Protein AF-A0A7K0UNW8-F1 (afdb_monomer_lite)

Radius of gyration: 12.66 Å; chains: 1; bounding box: 26×28×34 Å

pLDDT: mean 78.62, std 17.62, range [27.52, 94.81]

Foldseek 3Di:
DDKDKDDWAFQVVCVVQADVVVLCCQLVDPVDDPQSNDSRQWIWIFIDPDPPDQAGQKIWTQGPVRDIDIDGPPDDDDDGGGDDDD

Sequence (86 aa):
MHVIACPRYPVKKLIGLLPVKYIEALEQNQQISSCCRHPENHDIEAWKSNEDEKVPDIYKFHCQCGKVHTRFCVGGGDVRPFWEIA

Secondary structure (DSSP, 8-state):
---EEPPPEEGGGTTTTS-HHHHHHHHT-TTS-GGGG-GGGEEEEEEES-TT-SS-SEEEEEETTS-EEEEE--S--S--------

Structure (mmCIF, N/CA/C/O backbone):
data_AF-A0A7K0UNW8-F1
#
_entry.id   AF-A0A7K0UNW8-F1
#
loop_
_atom_site.group_PDB
_atom_site.id
_atom_site.type_symbol
_atom_site.label_atom_id
_atom_site.label_alt_id
_atom_site.label_comp_id
_atom_site.label_asym_id
_atom_site.label_entity_id
_atom_site.label_seq_id
_atom_site.pdbx_PDB_ins_code
_atom_site.Cartn_x
_atom_site.Cartn_y
_atom_site.Cartn_z
_atom_site.occupancy
_atom_site.B_iso_or_equiv
_atom_site.auth_seq_id
_atom_site.auth_comp_id
_atom_site.auth_asym_id
_atom_site.auth_atom_id
_atom_site.pdbx_PDB_model_num
ATOM 1 N N . MET A 1 1 ? -7.145 -0.790 -22.995 1.00 48.69 1 MET A N 1
ATOM 2 C CA . MET A 1 1 ? -6.241 -0.470 -21.873 1.00 48.69 1 MET A CA 1
ATOM 3 C C . MET A 1 1 ? -6.069 -1.752 -21.078 1.00 48.69 1 MET A C 1
ATOM 5 O O . MET A 1 1 ? -7.034 -2.193 -20.467 1.00 48.69 1 MET A O 1
ATOM 9 N N . HIS A 1 2 ? -4.924 -2.422 -21.207 1.00 59.09 2 HIS A N 1
ATOM 10 C CA . HIS A 1 2 ? -4.654 -3.659 -20.473 1.00 59.09 2 HIS A CA 1
ATOM 11 C C . HIS A 1 2 ? -4.068 -3.265 -19.121 1.00 59.09 2 HIS A C 1
ATOM 13 O O . HIS A 1 2 ? -2.932 -2.820 -19.052 1.00 59.09 2 HIS A O 1
ATOM 19 N N . VAL A 1 3 ? -4.876 -3.339 -18.065 1.00 63.56 3 VAL A N 1
ATOM 20 C CA . VAL A 1 3 ? -4.379 -3.137 -16.704 1.00 63.56 3 VAL A CA 1
ATOM 21 C C . VAL A 1 3 ? -3.903 -4.482 -16.188 1.00 63.56 3 VAL A C 1
ATOM 23 O O . VAL A 1 3 ? -4.675 -5.439 -16.141 1.00 63.56 3 VAL A O 1
ATOM 26 N N . ILE A 1 4 ? -2.632 -4.549 -15.820 1.00 77.69 4 ILE A N 1
ATOM 27 C CA . ILE A 1 4 ? -1.992 -5.770 -15.350 1.00 77.69 4 ILE A CA 1
ATOM 28 C C . ILE A 1 4 ? -1.974 -5.712 -13.834 1.00 77.69 4 ILE A C 1
ATOM 30 O O . ILE A 1 4 ? -1.311 -4.862 -13.239 1.00 77.69 4 ILE A O 1
ATOM 34 N N . ALA A 1 5 ? -2.754 -6.596 -13.223 1.00 79.44 5 ALA A N 1
ATOM 35 C CA . ALA A 1 5 ? -2.847 -6.727 -11.782 1.00 79.44 5 ALA A CA 1
ATOM 36 C C . ALA A 1 5 ? -1.790 -7.713 -11.276 1.00 79.44 5 ALA A C 1
ATOM 38 O O . ALA A 1 5 ? -1.785 -8.885 -11.654 1.00 79.44 5 ALA A O 1
ATOM 39 N N . CYS A 1 6 ? -0.907 -7.245 -10.400 1.00 80.69 6 CYS A N 1
ATOM 40 C CA . CYS A 1 6 ? -0.008 -8.109 -9.652 1.00 80.69 6 CYS A CA 1
ATOM 41 C C . CYS A 1 6 ? -0.789 -8.882 -8.571 1.00 80.69 6 CYS A C 1
ATOM 43 O O . CYS A 1 6 ? -1.734 -8.333 -7.997 1.00 80.69 6 CYS A O 1
ATOM 45 N N . PRO A 1 7 ? -0.374 -10.118 -8.233 1.00 85.38 7 PRO A N 1
ATOM 46 C CA . PRO A 1 7 ? -0.891 -10.856 -7.088 1.00 85.38 7 PRO A CA 1
ATOM 47 C C . PRO A 1 7 ? -0.936 -10.022 -5.806 1.00 85.38 7 PRO A C 1
ATOM 49 O O . PRO A 1 7 ? -0.061 -9.192 -5.545 1.00 85.38 7 PRO A O 1
ATOM 52 N N . ARG A 1 8 ? -1.956 -10.279 -4.983 1.00 90.94 8 ARG A N 1
ATOM 53 C CA . ARG A 1 8 ? -2.096 -9.624 -3.682 1.00 90.94 8 ARG A CA 1
ATOM 54 C C . ARG A 1 8 ? -0.975 -10.041 -2.741 1.00 90.94 8 ARG A C 1
ATOM 56 O O . ARG A 1 8 ? -0.607 -11.214 -2.697 1.00 90.94 8 ARG A O 1
ATOM 63 N N . TYR A 1 9 ? -0.490 -9.094 -1.946 1.00 91.50 9 TYR A N 1
ATOM 64 C CA . TYR A 1 9 ? 0.545 -9.354 -0.953 1.00 91.50 9 TYR A CA 1
ATOM 65 C C . TYR A 1 9 ? 0.252 -8.652 0.382 1.00 91.50 9 TYR A C 1
ATOM 67 O O . TYR A 1 9 ? -0.226 -7.519 0.369 1.00 91.50 9 TYR A O 1
ATOM 75 N N . PRO A 1 10 ? 0.546 -9.259 1.546 1.00 92.38 10 PRO A 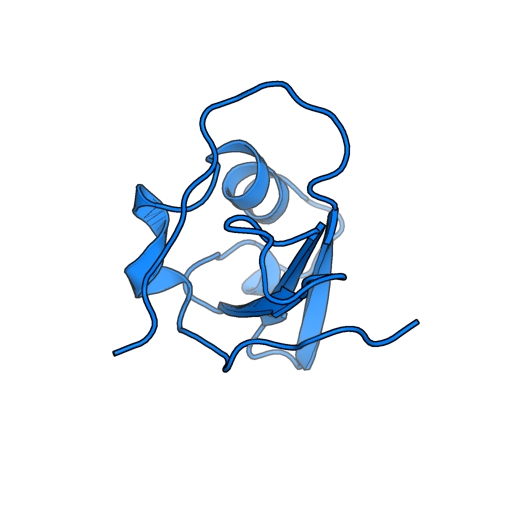N 1
ATOM 76 C CA . PRO A 1 10 ? 0.243 -8.635 2.833 1.00 92.38 10 PRO A CA 1
ATOM 77 C C . PRO A 1 10 ? 1.035 -7.345 3.062 1.00 92.38 10 PRO A C 1
ATOM 79 O O . PRO A 1 10 ? 2.270 -7.363 3.059 1.00 92.38 10 PRO A O 1
ATOM 82 N N . VAL A 1 11 ? 0.343 -6.242 3.369 1.00 91.38 11 VAL A N 1
ATOM 83 C CA . VAL A 1 11 ? 0.971 -4.928 3.608 1.00 91.38 11 VAL A CA 1
ATOM 84 C C . VAL A 1 11 ? 1.941 -4.974 4.774 1.00 91.38 11 VAL A C 1
ATOM 86 O O 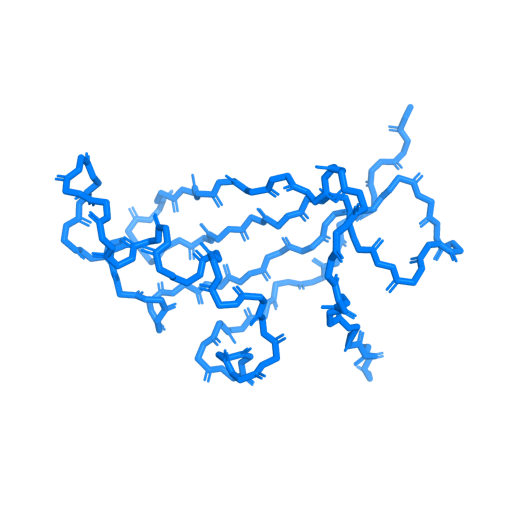. VAL A 1 11 ? 3.007 -4.376 4.687 1.00 91.38 11 VAL A O 1
ATOM 89 N N . LYS A 1 12 ? 1.653 -5.760 5.820 1.00 92.94 12 LYS A N 1
ATOM 90 C CA . LYS A 1 12 ? 2.551 -5.945 6.974 1.00 92.94 12 LYS A CA 1
ATOM 91 C C . LYS A 1 12 ? 3.979 -6.367 6.597 1.00 92.94 12 LYS A C 1
ATOM 93 O O . LYS A 1 12 ? 4.910 -6.090 7.341 1.00 92.94 12 LYS A O 1
ATOM 98 N N . LYS A 1 13 ? 4.158 -7.042 5.454 1.00 90.38 13 LYS A N 1
ATOM 99 C CA . LYS A 1 13 ? 5.473 -7.464 4.945 1.00 90.38 13 LYS A CA 1
ATOM 100 C C . LYS A 1 13 ? 6.165 -6.388 4.099 1.00 90.38 13 LYS A C 1
ATOM 102 O O . LYS A 1 13 ? 7.326 -6.555 3.752 1.00 90.38 13 LYS A O 1
ATOM 107 N N . LEU A 1 14 ? 5.453 -5.316 3.755 1.00 87.81 14 LEU A N 1
ATOM 108 C CA . LEU A 1 14 ? 5.879 -4.255 2.845 1.00 87.81 14 LEU A CA 1
ATOM 109 C C . LEU A 1 14 ? 5.900 -2.865 3.499 1.00 87.81 14 LEU A C 1
ATOM 111 O O . LEU A 1 14 ? 6.214 -1.905 2.808 1.00 87.81 14 LEU A O 1
ATOM 115 N N . ILE A 1 15 ? 5.591 -2.722 4.796 1.00 83.62 15 ILE A N 1
ATOM 116 C CA . ILE A 1 15 ? 5.478 -1.409 5.471 1.00 83.62 15 ILE A CA 1
ATOM 117 C C . ILE A 1 15 ? 6.722 -0.532 5.251 1.00 83.62 15 ILE A C 1
ATOM 119 O O . ILE A 1 15 ? 6.582 0.648 4.959 1.00 83.62 15 ILE A O 1
ATOM 123 N N . GLY A 1 16 ? 7.929 -1.103 5.331 1.00 82.06 16 GLY A N 1
ATOM 124 C CA . GLY A 1 16 ? 9.180 -0.364 5.104 1.00 82.06 16 GLY A CA 1
ATOM 125 C C . GLY A 1 16 ? 9.539 -0.134 3.633 1.00 82.06 16 GLY A C 1
ATOM 126 O O . GLY A 1 16 ? 10.481 0.595 3.344 1.00 82.06 16 GLY A O 1
ATOM 127 N N . LEU A 1 17 ? 8.819 -0.772 2.710 1.00 84.75 17 LEU A N 1
ATOM 128 C CA . LEU A 1 17 ? 9.007 -0.596 1.275 1.00 84.75 17 LEU A CA 1
ATOM 129 C C . LEU A 1 17 ? 8.000 0.409 0.729 1.00 84.75 17 LEU A C 1
ATOM 131 O O . LEU A 1 17 ? 8.369 1.231 -0.090 1.00 84.75 17 LEU A O 1
ATOM 135 N N . LEU A 1 18 ? 6.745 0.391 1.174 1.00 84.19 18 LEU A N 1
ATOM 136 C CA . LEU A 1 18 ? 5.711 1.271 0.635 1.00 84.19 18 LEU A CA 1
ATOM 137 C C . LEU A 1 18 ? 6.001 2.753 0.918 1.00 84.19 18 LEU A C 1
ATOM 139 O O . LEU A 1 18 ? 6.560 3.088 1.962 1.00 84.19 18 LEU A O 1
ATOM 143 N N . PRO A 1 19 ? 5.580 3.676 0.030 1.00 84.31 19 PRO A N 1
ATOM 144 C CA . PRO A 1 19 ? 5.744 5.098 0.286 1.00 84.31 19 PRO A CA 1
ATOM 145 C C . PRO A 1 19 ? 5.001 5.491 1.565 1.00 84.31 19 PRO A C 1
ATOM 147 O O . PRO A 1 19 ? 3.793 5.266 1.672 1.00 84.31 19 PRO A O 1
ATOM 150 N N . VAL A 1 20 ? 5.714 6.130 2.495 1.00 88.44 20 VAL A N 1
ATOM 151 C CA . VAL A 1 20 ? 5.209 6.519 3.825 1.00 88.44 20 VAL A CA 1
ATOM 152 C C . VAL A 1 20 ? 3.876 7.267 3.725 1.00 88.44 20 VAL A C 1
ATOM 154 O O . VAL A 1 20 ? 2.916 6.909 4.402 1.00 88.44 20 VAL A O 1
ATOM 157 N N . LYS A 1 21 ? 3.752 8.194 2.765 1.00 86.00 21 LYS A N 1
ATOM 158 C CA . LYS A 1 21 ? 2.519 8.959 2.509 1.00 86.00 21 LYS A CA 1
ATOM 159 C C . LYS A 1 21 ? 1.267 8.101 2.278 1.00 86.00 21 LYS A C 1
ATOM 161 O O . LYS A 1 21 ? 0.154 8.559 2.512 1.00 86.00 21 LYS A O 1
ATOM 166 N N . TYR A 1 22 ? 1.403 6.875 1.765 1.00 87.44 22 TYR A N 1
ATOM 167 C CA . TYR A 1 22 ? 0.259 5.985 1.543 1.00 87.44 22 TYR A CA 1
ATOM 168 C C . TYR A 1 22 ? -0.173 5.273 2.820 1.00 87.44 22 TYR A C 1
ATOM 170 O O . TYR A 1 22 ? -1.372 5.066 3.003 1.00 87.44 22 TYR A O 1
ATOM 178 N N . ILE A 1 23 ? 0.787 4.962 3.690 1.00 89.94 23 ILE A N 1
ATOM 179 C CA . ILE A 1 23 ? 0.554 4.401 5.019 1.00 89.94 23 ILE A CA 1
ATOM 180 C C . ILE A 1 23 ? -0.103 5.458 5.912 1.00 89.94 23 ILE A C 1
ATOM 182 O O . ILE A 1 23 ? -1.200 5.232 6.421 1.00 89.94 23 ILE A O 1
ATOM 186 N N . GLU A 1 24 ? 0.469 6.662 5.969 1.00 89.00 24 GLU A N 1
ATOM 187 C CA . GLU A 1 24 ? -0.091 7.793 6.720 1.00 89.00 24 GLU A CA 1
ATOM 188 C C . GLU A 1 24 ? -1.513 8.140 6.259 1.00 89.00 24 GLU A C 1
ATOM 190 O O . GLU A 1 24 ? -2.393 8.419 7.071 1.00 89.00 24 GLU A O 1
ATOM 195 N N . ALA A 1 25 ? -1.787 8.058 4.952 1.00 86.12 25 ALA A N 1
ATOM 196 C CA . ALA A 1 25 ? -3.119 8.310 4.410 1.00 86.12 25 ALA A CA 1
ATOM 197 C C . ALA A 1 25 ? -4.168 7.246 4.794 1.00 86.12 25 ALA A C 1
ATOM 199 O O . ALA A 1 25 ? -5.358 7.472 4.550 1.00 86.12 25 ALA A O 1
ATOM 200 N N . LEU A 1 26 ? -3.763 6.081 5.309 1.00 87.81 26 LEU A N 1
ATOM 201 C CA . LEU A 1 26 ? -4.662 5.117 5.949 1.00 87.81 26 LEU A CA 1
ATOM 202 C C . LEU A 1 26 ? -4.802 5.454 7.436 1.00 87.81 26 LEU A C 1
ATOM 204 O O . LEU A 1 26 ? -5.919 5.647 7.911 1.00 87.81 26 LEU A O 1
ATOM 208 N N . GLU A 1 27 ? -3.682 5.599 8.142 1.00 91.88 27 GLU A N 1
ATOM 209 C CA . GLU A 1 27 ? -3.637 5.803 9.597 1.00 91.88 27 GLU A CA 1
ATOM 210 C C . GLU A 1 27 ? -4.335 7.092 10.050 1.00 91.88 27 GLU A C 1
ATOM 212 O O . GLU A 1 27 ? -5.104 7.097 11.013 1.00 91.88 27 GLU A O 1
ATOM 217 N N . GLN A 1 28 ? -4.114 8.193 9.331 1.00 88.56 28 GLN A N 1
ATOM 218 C CA . GLN A 1 28 ? -4.595 9.521 9.719 1.00 88.56 28 GLN A CA 1
ATOM 219 C C . GLN A 1 28 ? -6.015 9.819 9.217 1.00 88.56 28 GLN A C 1
ATOM 221 O O . GLN A 1 28 ? -6.625 10.817 9.608 1.00 88.56 28 GLN A O 1
ATOM 226 N N . ASN A 1 29 ? -6.582 8.963 8.364 1.00 85.81 29 ASN A N 1
ATOM 227 C CA . ASN A 1 29 ? -7.888 9.213 7.774 1.00 85.81 29 ASN A CA 1
ATOM 228 C C . ASN A 1 29 ? -9.023 8.876 8.756 1.00 85.81 29 ASN A C 1
ATOM 230 O O . ASN A 1 29 ? -9.451 7.733 8.897 1.00 85.81 29 ASN A O 1
ATOM 234 N N . GLN A 1 30 ? -9.573 9.896 9.414 1.00 85.25 30 GLN A N 1
ATOM 235 C CA . GLN A 1 30 ? -10.683 9.717 10.359 1.00 85.25 30 GLN A CA 1
ATOM 236 C C . GLN A 1 30 ? -12.026 9.381 9.685 1.00 85.25 30 GLN A C 1
ATOM 238 O O . GLN A 1 30 ? -12.955 8.954 10.368 1.00 85.25 30 GLN A O 1
ATOM 243 N N . GLN A 1 31 ? -12.142 9.540 8.361 1.00 83.94 31 GLN A N 1
ATOM 244 C CA . GLN A 1 31 ? -13.376 9.270 7.613 1.00 83.94 31 GLN A CA 1
ATOM 245 C C . GLN A 1 31 ? -13.550 7.785 7.258 1.00 83.94 31 GLN A C 1
ATOM 247 O O . GLN A 1 31 ? -14.633 7.374 6.839 1.00 83.94 31 GLN A O 1
ATOM 252 N N . ILE A 1 32 ? -12.507 6.964 7.422 1.00 85.00 32 ILE A N 1
ATOM 253 C CA . ILE A 1 32 ? -12.587 5.515 7.206 1.00 85.00 32 ILE A CA 1
ATOM 254 C C . ILE A 1 32 ? -12.793 4.764 8.525 1.00 85.00 32 ILE A C 1
ATOM 256 O O . ILE A 1 32 ? -12.509 5.249 9.629 1.00 85.00 32 ILE A O 1
ATOM 260 N N . SER A 1 33 ? -13.313 3.543 8.400 1.00 85.69 33 SER A N 1
ATOM 261 C CA . SER A 1 33 ? -13.522 2.642 9.533 1.00 85.69 33 SER A CA 1
ATOM 262 C C . SER A 1 33 ? -12.220 2.412 10.294 1.00 85.69 33 SER A C 1
ATOM 264 O O . SER A 1 33 ? -11.161 2.352 9.680 1.00 85.69 33 SER A O 1
ATOM 266 N N . SER A 1 34 ? -12.313 2.240 11.615 1.00 90.56 34 SER A N 1
ATOM 267 C CA . SER A 1 34 ? -11.139 2.050 12.480 1.00 90.56 34 SER A CA 1
ATOM 268 C C . SER A 1 34 ? -10.208 0.945 11.963 1.00 90.56 34 SER A C 1
ATOM 270 O O . SER A 1 34 ? -9.023 1.179 11.770 1.00 90.56 34 SER A O 1
ATOM 272 N N . CYS A 1 35 ? -10.757 -0.215 11.583 1.00 92.06 35 CYS A N 1
ATOM 273 C CA . CYS A 1 35 ? -9.984 -1.331 11.025 1.00 92.06 35 CYS A CA 1
ATOM 274 C C . CYS A 1 35 ? -9.192 -0.989 9.747 1.00 92.06 35 CYS A C 1
ATOM 276 O O . CYS A 1 35 ? -8.134 -1.568 9.521 1.00 92.06 35 CYS A O 1
ATOM 278 N N . CYS A 1 36 ?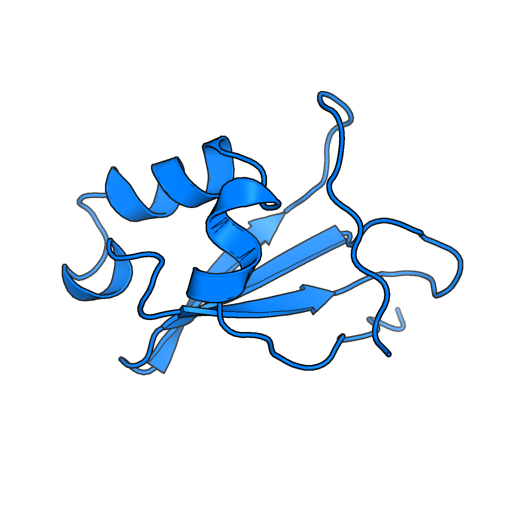 -9.673 -0.042 8.937 1.00 88.50 36 CYS A N 1
ATOM 279 C CA . CYS A 1 36 ? -9.019 0.413 7.710 1.00 88.50 36 CYS A CA 1
ATOM 280 C C . CYS A 1 36 ? -7.859 1.383 7.969 1.00 88.50 36 CYS A C 1
ATOM 282 O O . CYS A 1 36 ? -7.083 1.667 7.062 1.00 88.50 36 CYS A O 1
ATOM 284 N N . ARG A 1 37 ? -7.739 1.901 9.194 1.00 91.62 37 ARG A N 1
ATOM 285 C CA . ARG A 1 37 ? -6.629 2.774 9.597 1.00 91.62 37 ARG A CA 1
ATOM 286 C C . ARG A 1 37 ? -5.394 1.995 10.023 1.00 91.62 37 ARG A C 1
ATOM 288 O O . ARG A 1 37 ? -4.385 2.605 10.319 1.00 91.62 37 ARG A O 1
ATOM 295 N N . HIS A 1 38 ? -5.491 0.670 10.059 1.00 93.50 38 HIS A N 1
ATOM 296 C CA . HIS A 1 38 ? -4.429 -0.251 10.441 1.00 93.50 38 HIS A CA 1
ATOM 297 C C . HIS A 1 38 ? -3.836 -0.885 9.175 1.00 93.50 38 HIS A C 1
ATOM 299 O O . HIS A 1 38 ? -4.446 -1.811 8.622 1.00 93.50 38 HIS A O 1
ATOM 305 N N . PRO A 1 39 ? -2.701 -0.388 8.652 1.00 91.19 39 PRO A N 1
ATOM 306 C CA . PRO A 1 39 ? -2.093 -0.879 7.415 1.00 91.19 39 PRO A CA 1
ATOM 307 C C . PRO A 1 39 ? -1.851 -2.394 7.426 1.00 91.19 39 PRO A C 1
ATOM 309 O O . PRO A 1 39 ? -2.055 -3.059 6.417 1.00 91.19 39 PRO A O 1
ATOM 312 N N . GLU A 1 40 ? -1.511 -2.966 8.579 1.00 93.06 40 GLU A N 1
ATOM 313 C CA . GLU A 1 40 ? -1.291 -4.395 8.805 1.00 93.06 40 GLU A CA 1
ATOM 314 C C . GLU A 1 40 ? -2.512 -5.281 8.507 1.00 93.06 40 GLU A C 1
ATOM 316 O O . GLU A 1 40 ? -2.348 -6.469 8.221 1.00 93.06 40 GLU A O 1
ATOM 321 N N . ASN A 1 41 ? -3.716 -4.701 8.512 1.00 94.06 41 ASN A N 1
ATOM 322 C CA . ASN A 1 41 ? -4.972 -5.385 8.195 1.00 94.06 41 ASN A CA 1
ATOM 323 C C . ASN A 1 41 ? -5.304 -5.383 6.695 1.00 94.06 41 ASN A C 1
ATOM 325 O O . ASN A 1 41 ? -6.434 -5.715 6.320 1.00 94.06 41 ASN A O 1
ATOM 329 N N . HIS A 1 42 ? -4.359 -4.978 5.844 1.00 93.44 42 HIS A N 1
ATOM 330 C CA . HIS A 1 42 ? -4.559 -4.879 4.404 1.00 93.44 42 HIS A CA 1
ATOM 331 C C . HIS A 1 42 ? -3.661 -5.838 3.623 1.00 93.44 42 HIS A C 1
ATOM 333 O O . HIS A 1 42 ? -2.492 -6.049 3.956 1.00 93.44 42 HIS A O 1
ATOM 339 N N . ASP A 1 43 ? -4.197 -6.335 2.515 1.00 94.81 43 ASP A N 1
ATOM 340 C CA . ASP A 1 43 ? -3.411 -6.849 1.399 1.00 94.81 43 ASP A CA 1
ATOM 341 C C . ASP A 1 43 ? -3.302 -5.765 0.326 1.00 94.81 43 ASP A C 1
ATOM 343 O O . ASP A 1 43 ? -4.257 -5.032 0.080 1.00 94.81 43 ASP A O 1
ATOM 347 N N . ILE A 1 44 ? -2.155 -5.648 -0.333 1.00 90.75 44 ILE A N 1
ATOM 348 C CA . ILE A 1 44 ? -1.950 -4.699 -1.424 1.00 90.75 44 ILE A CA 1
ATOM 349 C C . ILE A 1 44 ? -1.958 -5.413 -2.767 1.00 90.75 44 ILE A C 1
ATOM 351 O O . ILE A 1 44 ? -1.398 -6.494 -2.919 1.00 90.75 44 ILE A O 1
ATOM 355 N N . GLU A 1 45 ? -2.584 -4.782 -3.747 1.00 91.44 45 GLU A N 1
ATOM 356 C CA . GLU A 1 45 ? -2.582 -5.179 -5.147 1.00 91.44 45 GLU A CA 1
ATOM 357 C C . GLU A 1 45 ? -2.041 -4.011 -5.971 1.00 91.44 45 GLU A C 1
ATOM 359 O O . GLU A 1 45 ? -2.502 -2.875 -5.828 1.00 91.44 45 GLU A O 1
ATOM 364 N N . ALA A 1 46 ? -1.043 -4.281 -6.803 1.00 88.00 46 ALA A N 1
ATOM 365 C CA . ALA A 1 46 ? -0.393 -3.282 -7.639 1.00 88.00 46 ALA A CA 1
ATOM 366 C C . ALA A 1 46 ? -0.869 -3.439 -9.081 1.00 88.00 46 ALA A C 1
ATOM 368 O O . ALA A 1 46 ? -0.868 -4.546 -9.611 1.00 88.00 46 ALA A O 1
ATOM 369 N N . TRP A 1 47 ? -1.316 -2.353 -9.699 1.00 86.81 47 TRP A N 1
ATOM 370 C CA . TRP A 1 47 ? -1.819 -2.345 -11.069 1.00 86.81 47 TRP A CA 1
ATOM 371 C C . TRP A 1 47 ? -0.919 -1.460 -11.929 1.00 86.81 47 TRP A C 1
ATOM 373 O O . TRP A 1 47 ? -0.612 -0.335 -11.531 1.00 86.81 47 TRP A O 1
ATOM 383 N N . LYS A 1 48 ? -0.516 -1.967 -13.095 1.00 83.62 48 LYS A N 1
ATOM 384 C CA . LYS A 1 48 ? 0.337 -1.269 -14.071 1.00 83.62 48 LYS A CA 1
ATOM 385 C C . LYS A 1 48 ? -0.306 -1.247 -15.456 1.00 83.62 48 LYS A C 1
ATOM 387 O O . LYS A 1 48 ? -1.056 -2.164 -15.802 1.00 83.62 48 LYS A O 1
ATOM 392 N N . SER A 1 49 ? -0.027 -0.206 -16.230 1.00 80.50 49 SER A N 1
ATOM 393 C CA . SER A 1 49 ? -0.566 -0.017 -17.582 1.00 80.50 49 SER A CA 1
ATOM 394 C C . SER A 1 49 ? 0.295 -0.685 -18.654 1.00 80.50 49 SER A C 1
ATOM 396 O O . SER A 1 49 ? -0.198 -0.948 -19.751 1.00 80.50 49 SER A O 1
ATOM 398 N N . ASN A 1 50 ? 1.561 -0.975 -18.340 1.00 76.31 50 ASN A N 1
ATOM 399 C CA . ASN A 1 50 ? 2.492 -1.689 -19.209 1.00 76.31 50 ASN A CA 1
ATOM 400 C C . ASN A 1 50 ? 3.346 -2.686 -18.397 1.00 76.31 50 ASN A C 1
ATOM 402 O O . ASN A 1 50 ? 3.668 -2.436 -17.238 1.00 76.31 50 ASN A O 1
ATOM 406 N N . GLU A 1 51 ? 3.723 -3.824 -18.984 1.00 72.94 51 GLU A N 1
ATOM 407 C CA . GLU A 1 51 ? 4.602 -4.809 -18.341 1.00 72.94 51 GLU A CA 1
ATOM 408 C C . GLU A 1 51 ? 5.995 -4.263 -18.057 1.00 72.94 51 GLU A C 1
ATOM 410 O O . GLU A 1 51 ? 6.533 -4.560 -16.987 1.00 72.94 51 GLU A O 1
ATOM 415 N N . ASP A 1 52 ? 6.506 -3.435 -18.971 1.00 75.25 52 ASP A N 1
ATOM 416 C CA . ASP A 1 52 ? 7.842 -2.834 -18.922 1.00 75.25 52 ASP A CA 1
ATOM 417 C C . ASP A 1 52 ? 7.979 -1.747 -17.844 1.00 75.25 52 ASP A C 1
ATOM 419 O O . ASP A 1 52 ? 9.086 -1.306 -17.513 1.00 75.25 52 ASP A O 1
ATOM 423 N N . GLU A 1 53 ? 6.861 -1.295 -17.271 1.00 71.38 53 GLU A N 1
ATOM 424 C CA . GLU A 1 53 ? 6.884 -0.347 -16.168 1.00 71.38 53 GLU A CA 1
ATOM 425 C C . GLU A 1 53 ? 7.323 -1.047 -14.883 1.00 71.38 53 GLU A C 1
ATOM 427 O O . GLU A 1 53 ? 6.646 -1.911 -14.324 1.00 71.38 53 GLU A O 1
ATOM 432 N N . LYS A 1 54 ? 8.480 -0.618 -14.374 1.00 69.06 54 LYS A N 1
ATOM 433 C CA . LYS A 1 54 ? 9.044 -1.100 -13.104 1.00 69.06 54 LYS A CA 1
ATOM 434 C C . LYS A 1 54 ? 8.213 -0.708 -11.884 1.00 69.06 54 LYS A C 1
ATOM 436 O O . LYS A 1 54 ? 8.444 -1.219 -10.792 1.00 69.06 54 LYS A O 1
ATOM 441 N N . VAL A 1 55 ? 7.308 0.252 -12.048 1.00 73.62 55 VAL A N 1
ATOM 442 C CA . VAL A 1 55 ? 6.532 0.858 -10.970 1.00 73.62 55 VAL A CA 1
ATOM 443 C C . VAL A 1 55 ? 5.053 0.801 -11.328 1.00 73.62 55 VAL A C 1
ATOM 445 O O . VAL A 1 55 ? 4.707 1.060 -12.476 1.00 73.62 55 VAL A O 1
ATOM 448 N N . PRO A 1 56 ? 4.174 0.475 -10.375 1.00 78.38 56 PRO A N 1
ATOM 449 C CA . PRO A 1 56 ? 2.748 0.431 -10.643 1.00 78.38 56 PRO A CA 1
ATOM 450 C C . PRO A 1 56 ? 2.140 1.833 -10.693 1.00 78.38 56 PRO A C 1
ATOM 452 O O . PRO A 1 56 ? 2.604 2.764 -10.029 1.00 78.38 56 PRO A O 1
ATOM 455 N N . ASP A 1 57 ? 1.051 1.952 -11.443 1.00 81.12 57 ASP A N 1
ATOM 456 C CA . ASP A 1 57 ? 0.232 3.159 -11.544 1.00 81.12 57 ASP A CA 1
ATOM 457 C C . ASP A 1 57 ? -0.717 3.310 -10.361 1.00 81.12 57 ASP A C 1
ATOM 459 O O . ASP A 1 57 ? -1.072 4.424 -9.963 1.00 81.12 57 ASP A O 1
ATOM 463 N N . ILE A 1 58 ? -1.190 2.181 -9.831 1.00 85.38 58 ILE A N 1
ATOM 464 C CA . ILE A 1 58 ? -2.219 2.148 -8.801 1.00 85.38 58 ILE A CA 1
ATOM 465 C C . ILE A 1 58 ? -1.858 1.102 -7.756 1.00 85.38 58 ILE A C 1
ATOM 467 O O . ILE A 1 58 ? -1.573 -0.051 -8.073 1.00 85.38 58 ILE A O 1
ATOM 471 N N . TYR A 1 59 ? -1.978 1.496 -6.494 1.00 88.25 59 TYR A N 1
ATOM 472 C CA . TYR A 1 59 ? -2.040 0.579 -5.368 1.00 88.25 59 TYR A CA 1
ATOM 473 C C . TYR A 1 59 ? -3.465 0.474 -4.845 1.00 88.25 59 TYR A C 1
ATOM 475 O O . TYR A 1 59 ? -4.127 1.483 -4.587 1.00 88.25 59 TYR A O 1
ATOM 483 N N . LYS A 1 60 ? -3.931 -0.754 -4.644 1.00 90.94 60 LYS A N 1
ATOM 484 C CA . LYS A 1 60 ? -5.204 -1.056 -3.991 1.00 90.94 60 LYS A CA 1
ATOM 485 C C . LYS A 1 60 ? -4.947 -1.791 -2.690 1.00 90.94 60 LYS A C 1
ATOM 487 O O . LYS A 1 60 ? -4.400 -2.884 -2.698 1.00 90.94 60 LYS A O 1
ATOM 492 N N . PHE A 1 61 ? -5.370 -1.191 -1.589 1.00 91.38 61 PHE A N 1
ATOM 493 C CA . PHE A 1 61 ? -5.285 -1.753 -0.250 1.00 91.38 61 PHE A CA 1
ATOM 494 C C . PHE A 1 61 ? -6.620 -2.405 0.096 1.00 91.38 61 PHE A C 1
ATOM 496 O O . PHE A 1 61 ? -7.613 -1.717 0.332 1.00 91.38 61 PHE A O 1
ATOM 503 N N . HIS A 1 62 ? -6.647 -3.728 0.103 1.00 94.31 62 HIS A N 1
ATOM 504 C CA . HIS A 1 62 ? -7.793 -4.563 0.434 1.00 94.31 62 HIS A CA 1
ATOM 505 C C . HIS A 1 62 ? -7.805 -4.827 1.932 1.00 94.31 62 HIS A C 1
ATOM 507 O O . HIS A 1 62 ? -7.008 -5.615 2.431 1.00 94.31 62 HIS A O 1
ATOM 513 N N . CYS A 1 63 ? -8.693 -4.158 2.658 1.00 92.56 63 CYS A N 1
ATOM 514 C CA . CYS A 1 63 ? -8.871 -4.387 4.084 1.00 92.56 63 CYS A CA 1
ATOM 515 C C . CYS A 1 63 ? -9.624 -5.702 4.323 1.00 92.56 63 CYS A C 1
ATOM 517 O O . CYS A 1 63 ? -10.556 -6.033 3.587 1.00 92.56 63 CYS A O 1
ATOM 519 N N . GLN A 1 64 ? -9.323 -6.390 5.423 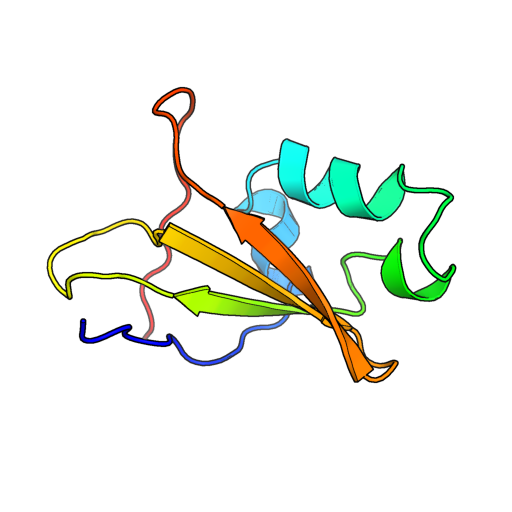1.00 89.88 64 GLN A N 1
ATOM 520 C CA . GLN A 1 64 ? -10.066 -7.580 5.863 1.00 89.88 64 GLN A CA 1
ATOM 521 C C . GLN A 1 64 ? -11.574 -7.337 6.064 1.00 89.88 64 GLN A C 1
ATOM 523 O O . GLN A 1 64 ? -12.363 -8.273 5.985 1.00 89.88 64 GLN A O 1
ATOM 528 N N . CYS A 1 65 ? -12.005 -6.087 6.276 1.00 89.56 65 CYS A N 1
ATOM 529 C CA . CYS A 1 65 ? -13.429 -5.742 6.358 1.00 89.56 65 CYS A CA 1
ATOM 530 C C . CYS A 1 65 ? -14.151 -5.685 4.995 1.00 89.56 65 CYS A C 1
ATOM 532 O O . CYS A 1 65 ? -15.320 -5.310 4.939 1.00 89.56 65 CYS A O 1
ATOM 534 N N . GLY A 1 66 ? -13.458 -5.994 3.895 1.00 89.38 66 GLY A N 1
ATOM 535 C CA . GLY A 1 66 ? -13.994 -5.978 2.532 1.00 89.38 66 GLY A CA 1
ATOM 536 C C . GLY A 1 66 ? -13.922 -4.618 1.830 1.00 89.38 66 GLY A C 1
ATOM 537 O O . GLY A 1 66 ? -14.244 -4.524 0.647 1.00 89.38 66 GLY A O 1
ATOM 538 N N . LYS A 1 67 ? -13.484 -3.556 2.520 1.00 89.25 67 LYS A N 1
ATOM 539 C CA . LYS A 1 67 ? -13.255 -2.238 1.906 1.00 89.25 67 LYS A CA 1
ATOM 540 C C . LYS A 1 67 ? -11.932 -2.202 1.149 1.00 89.25 67 LYS A C 1
ATOM 542 O O . LYS A 1 67 ? -10.950 -2.810 1.568 1.00 89.25 67 LYS A O 1
ATOM 547 N N . VAL A 1 68 ? -11.902 -1.431 0.065 1.00 91.12 68 VAL A N 1
ATOM 548 C CA . VAL A 1 68 ? -10.709 -1.242 -0.765 1.00 91.12 68 VAL A CA 1
ATOM 549 C C . VAL A 1 68 ? -10.347 0.236 -0.819 1.00 91.12 68 VAL A C 1
ATOM 551 O O . VAL A 1 68 ? -11.172 1.072 -1.188 1.00 91.12 68 VAL A O 1
ATOM 554 N N . HIS A 1 69 ? -9.103 0.562 -0.480 1.00 87.81 69 HIS A N 1
ATOM 555 C CA . HIS A 1 69 ? -8.569 1.921 -0.532 1.00 87.81 69 HIS A CA 1
ATOM 556 C C . HIS A 1 69 ? -7.600 2.040 -1.701 1.00 87.81 69 HIS A C 1
ATOM 558 O O . HIS A 1 69 ? -6.599 1.334 -1.766 1.00 87.81 69 HIS A O 1
ATOM 564 N N . THR A 1 70 ? -7.904 2.929 -2.644 1.00 87.81 70 THR A N 1
ATOM 565 C CA . THR A 1 70 ? -7.102 3.096 -3.862 1.00 87.81 70 THR A CA 1
ATOM 566 C C . THR A 1 70 ? -6.162 4.293 -3.726 1.00 87.81 70 THR A C 1
ATOM 568 O O . THR A 1 70 ? -6.539 5.343 -3.191 1.00 87.81 70 THR A O 1
ATOM 571 N N . ARG A 1 71 ? -4.928 4.141 -4.205 1.00 84.62 71 ARG A N 1
ATOM 572 C CA . ARG A 1 71 ? -3.914 5.194 -4.290 1.00 84.62 71 ARG A CA 1
ATOM 573 C C . ARG A 1 71 ? -3.340 5.220 -5.694 1.00 84.62 71 ARG A C 1
ATOM 575 O O . ARG A 1 71 ? -2.938 4.190 -6.218 1.00 84.62 71 ARG A O 1
ATOM 582 N N . PHE A 1 72 ? -3.301 6.411 -6.272 1.00 78.06 72 PHE A N 1
ATOM 583 C CA . PHE A 1 72 ? -2.705 6.649 -7.576 1.00 78.06 72 PHE A CA 1
ATOM 584 C C . PHE A 1 72 ? -1.238 7.051 -7.394 1.00 78.06 72 PHE A C 1
ATOM 586 O O . PHE A 1 72 ? -0.903 7.859 -6.522 1.00 78.06 72 PHE A O 1
ATOM 593 N N . CYS A 1 73 ? -0.369 6.488 -8.224 1.00 73.31 73 CYS A 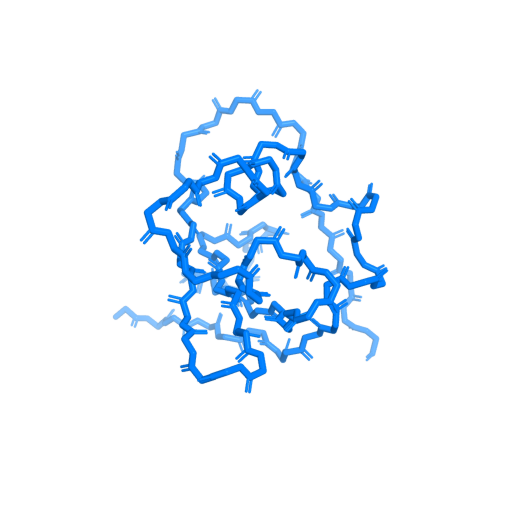N 1
ATOM 594 C CA . CYS A 1 73 ? 1.066 6.765 -8.265 1.00 73.31 73 CYS A CA 1
ATOM 595 C C . CYS A 1 73 ? 1.433 7.844 -9.300 1.00 73.31 73 CYS A C 1
ATOM 597 O O . CYS A 1 73 ? 2.605 8.023 -9.633 1.00 73.31 73 CYS A O 1
ATOM 599 N N . VAL A 1 74 ? 0.435 8.588 -9.788 1.00 57.12 74 VAL A N 1
ATOM 600 C CA . VAL A 1 74 ? 0.581 9.639 -10.800 1.00 57.12 74 VAL A CA 1
ATOM 601 C C . VAL A 1 74 ? 1.214 10.892 -10.175 1.00 57.12 74 VAL A C 1
ATOM 603 O O . VAL A 1 74 ? 0.728 11.394 -9.164 1.00 57.12 74 VAL A O 1
ATOM 606 N N . GLY A 1 75 ? 2.294 11.394 -10.785 1.00 48.34 75 GLY A N 1
ATOM 607 C CA . GLY A 1 75 ? 3.062 12.560 -10.324 1.00 48.34 75 GLY A CA 1
ATOM 608 C C . GLY A 1 75 ? 4.444 12.169 -9.792 1.00 48.34 75 GLY A C 1
ATOM 609 O O . GLY A 1 75 ? 4.583 11.698 -8.664 1.00 48.34 75 GLY A O 1
ATOM 610 N N . GLY A 1 76 ? 5.479 12.330 -10.625 1.00 43.59 76 GLY A N 1
ATOM 611 C CA . GLY A 1 76 ? 6.870 12.063 -10.258 1.00 43.59 76 GLY A CA 1
ATOM 612 C C . GLY A 1 76 ? 7.345 12.988 -9.144 1.00 43.59 76 GLY A C 1
ATOM 613 O O . GLY A 1 76 ? 7.422 14.192 -9.345 1.00 43.59 76 GLY A O 1
ATOM 614 N N . GLY A 1 77 ? 7.647 12.412 -7.983 1.00 42.69 77 GLY A N 1
ATOM 615 C CA . GLY A 1 77 ? 8.178 13.151 -6.840 1.00 42.69 77 GLY A CA 1
ATOM 616 C C . GLY A 1 77 ? 9.259 12.378 -6.107 1.00 42.69 77 GLY A C 1
ATOM 617 O O . GLY A 1 77 ? 10.373 12.861 -6.015 1.00 42.69 77 GLY A O 1
ATOM 618 N N . ASP A 1 78 ? 8.992 11.146 -5.676 1.00 41.31 78 ASP A N 1
ATOM 619 C CA . ASP A 1 78 ? 9.895 10.485 -4.731 1.00 41.31 78 ASP A CA 1
ATOM 620 C C . ASP A 1 78 ? 10.169 9.033 -5.101 1.00 41.31 78 ASP A C 1
ATOM 622 O O . ASP A 1 78 ? 9.340 8.373 -5.736 1.00 41.31 78 ASP A O 1
ATOM 626 N N . VAL A 1 79 ? 11.362 8.576 -4.706 1.00 46.28 79 VAL A N 1
ATOM 627 C CA . VAL A 1 79 ? 11.880 7.206 -4.810 1.00 46.28 79 VAL A CA 1
ATOM 628 C C . VAL A 1 79 ? 10.747 6.196 -4.649 1.00 46.28 79 VAL A C 1
ATOM 630 O O . VAL A 1 79 ? 10.056 6.152 -3.631 1.00 46.28 79 VAL A O 1
ATOM 633 N N . ARG A 1 80 ? 10.528 5.416 -5.710 1.00 51.06 80 ARG A N 1
ATOM 634 C CA . ARG A 1 80 ? 9.377 4.528 -5.836 1.00 51.06 80 ARG A CA 1
ATOM 635 C C . ARG A 1 80 ? 9.804 3.108 -5.482 1.00 51.06 80 ARG A C 1
ATOM 637 O O . ARG A 1 80 ? 10.741 2.604 -6.100 1.00 51.06 80 ARG A O 1
ATOM 644 N N . PRO A 1 81 ? 9.140 2.453 -4.528 1.00 44.12 8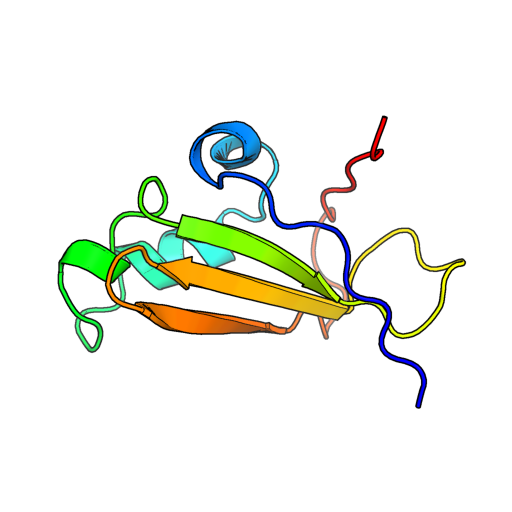1 PRO A N 1
ATOM 645 C CA . PRO A 1 81 ? 9.455 1.076 -4.205 1.00 44.12 81 PRO A CA 1
ATOM 646 C C . PRO A 1 81 ? 9.028 0.150 -5.333 1.00 44.12 81 PRO A C 1
ATOM 648 O O . PRO A 1 81 ? 7.899 0.221 -5.818 1.00 44.12 81 PRO A O 1
ATOM 651 N N . PHE A 1 82 ? 9.958 -0.709 -5.731 1.00 38.78 82 PHE A N 1
ATOM 652 C CA . PHE A 1 82 ? 9.731 -1.851 -6.602 1.00 38.78 82 PHE A CA 1
ATOM 653 C C . PHE A 1 82 ? 9.833 -3.119 -5.747 1.00 38.78 82 PHE A C 1
ATOM 655 O O . PHE A 1 82 ? 10.579 -3.150 -4.766 1.00 38.78 82 PHE A O 1
ATOM 662 N N . TRP A 1 83 ? 9.103 -4.169 -6.107 1.00 41.75 83 TRP A N 1
ATOM 663 C CA . TRP A 1 83 ? 9.335 -5.507 -5.569 1.00 41.75 83 TRP A CA 1
ATOM 664 C C . TRP A 1 83 ? 9.292 -6.515 -6.707 1.00 41.75 83 TRP A C 1
ATOM 666 O O . TRP A 1 83 ? 8.387 -6.488 -7.542 1.00 41.75 83 TRP A O 1
ATOM 676 N N . GLU A 1 84 ? 10.290 -7.392 -6.747 1.00 27.52 84 GLU A N 1
ATOM 677 C CA . GLU A 1 84 ? 10.295 -8.538 -7.648 1.00 27.52 84 GLU A CA 1
ATOM 678 C C . GLU A 1 84 ? 9.374 -9.617 -7.076 1.00 27.52 84 GLU A C 1
ATOM 680 O O . GLU A 1 84 ? 9.433 -9.954 -5.891 1.00 27.52 84 GLU A O 1
ATOM 685 N N . ILE A 1 85 ? 8.478 -10.121 -7.920 1.00 31.62 85 ILE A N 1
ATOM 686 C CA . ILE A 1 85 ? 7.660 -11.289 -7.608 1.00 31.62 85 ILE A CA 1
ATOM 687 C C . ILE A 1 85 ? 8.522 -12.503 -7.955 1.00 31.62 85 ILE A C 1
ATOM 689 O O . ILE A 1 85 ? 8.842 -12.694 -9.127 1.00 31.62 85 ILE A O 1
ATOM 693 N N . ALA A 1 86 ? 8.937 -13.250 -6.930 1.00 29.73 86 ALA A N 1
ATOM 694 C CA . ALA A 1 86 ? 9.613 -14.539 -7.076 1.00 29.73 86 ALA A CA 1
ATOM 695 C C . ALA A 1 86 ? 8.621 -15.652 -7.436 1.00 29.73 86 ALA A C 1
ATOM 697 O O . ALA A 1 86 ? 7.472 -15.595 -6.933 1.00 29.73 86 ALA A O 1
#